Protein AF-A0A2W4CIC6-F1 (afdb_monomer_lite)

Organism: NCBI:txid484088

pLDDT: mean 83.31, std 16.49, range [36.91, 96.44]

Structure (mmCIF, N/CA/C/O backbone):
data_AF-A0A2W4CIC6-F1
#
_entry.id   AF-A0A2W4CIC6-F1
#
loop_
_atom_site.group_PDB
_atom_site.id
_atom_site.type_symbol
_atom_site.label_atom_id
_atom_site.label_alt_id
_atom_site.label_comp_id
_atom_site.label_asym_id
_atom_site.label_entity_id
_atom_site.label_seq_id
_atom_site.pdbx_PDB_ins_code
_atom_site.Cartn_x
_atom_site.Cartn_y
_atom_site.Cartn_z
_atom_site.occupancy
_atom_site.B_iso_or_equiv
_atom_site.auth_seq_id
_atom_site.auth_comp_id
_atom_site.auth_asym_id
_atom_site.auth_atom_id
_atom_site.pdbx_PDB_model_num
ATOM 1 N N . MET A 1 1 ? -28.443 -12.734 20.452 1.00 37.88 1 MET A N 1
ATOM 2 C CA . MET A 1 1 ? -27.728 -11.739 19.622 1.00 37.88 1 MET A CA 1
ATOM 3 C C . MET A 1 1 ? -26.315 -12.245 19.390 1.00 37.88 1 MET A C 1
ATOM 5 O O . MET A 1 1 ? -25.608 -12.470 20.362 1.00 37.88 1 MET A O 1
ATOM 9 N N . LYS A 1 2 ? -25.926 -12.524 18.138 1.00 36.91 2 LYS A N 1
ATOM 10 C CA . LYS A 1 2 ? -24.535 -12.871 17.819 1.00 36.91 2 LYS A CA 1
ATOM 11 C C . LYS A 1 2 ? -23.721 -11.583 17.907 1.00 36.91 2 LYS A C 1
ATOM 13 O O . LYS A 1 2 ? -23.983 -10.659 17.142 1.00 36.91 2 LYS A O 1
ATOM 18 N N . PHE A 1 3 ? -22.792 -11.508 18.853 1.00 39.69 3 PHE A N 1
ATOM 19 C CA . PHE A 1 3 ? -21.789 -10.452 18.866 1.00 39.69 3 PHE A CA 1
ATOM 20 C C . PHE A 1 3 ? -20.982 -10.606 17.573 1.00 39.69 3 PHE A C 1
ATOM 22 O O . PHE A 1 3 ? -20.217 -11.558 17.430 1.00 39.69 3 PHE A O 1
ATOM 29 N N . LYS A 1 4 ? -21.230 -9.735 16.584 1.00 41.44 4 LYS A N 1
ATOM 30 C CA . LYS A 1 4 ? -20.307 -9.548 15.461 1.00 41.44 4 LYS A CA 1
ATOM 31 C C . LYS A 1 4 ? -18.975 -9.177 16.107 1.00 41.44 4 LYS A C 1
ATOM 33 O O . LYS A 1 4 ? -18.924 -8.189 16.838 1.00 41.44 4 LYS A O 1
ATOM 38 N N . GLY A 1 5 ? -17.981 -10.052 15.945 1.00 40.25 5 GLY A N 1
ATOM 39 C CA . GLY A 1 5 ? -16.659 -9.910 16.541 1.00 40.25 5 GLY A CA 1
ATOM 40 C C . GLY A 1 5 ? -16.131 -8.500 16.325 1.00 40.25 5 GLY A C 1
ATOM 41 O O . GLY A 1 5 ? -16.404 -7.890 15.290 1.00 40.25 5 GLY A O 1
ATOM 42 N N . ARG A 1 6 ? -15.443 -7.973 17.340 1.00 44.75 6 ARG A N 1
ATOM 43 C CA . ARG A 1 6 ? -14.736 -6.696 17.249 1.00 44.75 6 ARG A CA 1
ATOM 44 C C . ARG A 1 6 ? -13.961 -6.712 15.934 1.00 44.75 6 ARG A C 1
ATOM 46 O O . ARG A 1 6 ? -13.217 -7.657 15.694 1.00 44.75 6 ARG A O 1
ATOM 53 N N . ALA A 1 7 ? -14.171 -5.716 15.080 1.00 47.91 7 ALA A N 1
ATOM 54 C CA . ALA A 1 7 ? -13.191 -5.411 14.054 1.00 47.91 7 ALA A CA 1
ATOM 55 C C . ALA A 1 7 ? -11.934 -4.997 14.826 1.00 47.91 7 ALA A C 1
ATOM 57 O O . ALA A 1 7 ? -11.838 -3.868 15.303 1.00 47.91 7 ALA A O 1
ATOM 58 N N . GLU A 1 8 ? -11.064 -5.961 15.115 1.00 60.22 8 GLU A N 1
ATOM 59 C CA . GLU A 1 8 ? -9.761 -5.683 15.691 1.00 60.22 8 GLU A CA 1
ATOM 60 C C . GLU A 1 8 ? -9.006 -4.905 14.621 1.00 60.22 8 GLU A C 1
ATOM 62 O O . GLU A 1 8 ? -8.809 -5.386 13.504 1.00 60.22 8 GLU A O 1
ATOM 67 N N . PHE A 1 9 ? -8.707 -3.644 14.923 1.00 69.44 9 PHE A N 1
ATOM 68 C CA . PHE A 1 9 ? -7.870 -2.829 14.061 1.00 69.44 9 PHE A CA 1
ATOM 69 C C . PHE A 1 9 ? -6.558 -3.583 13.836 1.00 69.44 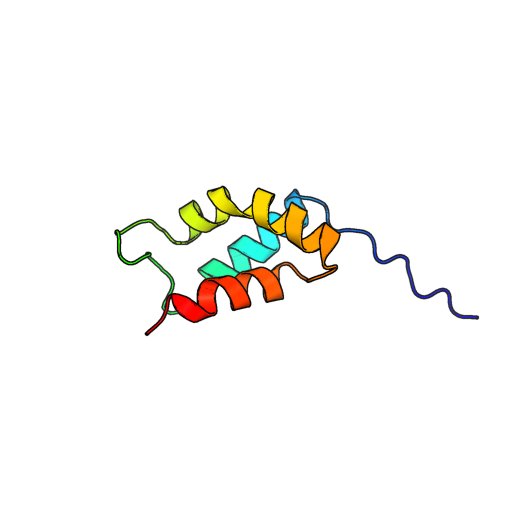9 PHE A C 1
ATOM 71 O O . PHE A 1 9 ? -5.893 -3.946 14.806 1.00 69.44 9 PHE A O 1
ATOM 78 N N . LEU A 1 10 ? -6.216 -3.829 12.568 1.00 82.06 10 LEU A N 1
ATOM 79 C CA . LEU A 1 10 ? -4.937 -4.433 12.200 1.00 82.06 10 LEU A CA 1
ATOM 80 C C . LEU A 1 10 ? -3.806 -3.612 12.820 1.00 82.06 10 LEU A C 1
ATOM 82 O O . LEU A 1 10 ? -3.811 -2.374 12.749 1.00 82.06 10 LEU A O 1
ATOM 86 N N . THR A 1 11 ? -2.825 -4.298 13.396 1.00 92.56 11 THR A N 1
ATOM 87 C CA . THR A 1 11 ? -1.581 -3.648 13.808 1.00 92.56 11 THR A CA 1
ATOM 88 C C . THR A 1 11 ? -0.877 -3.046 12.589 1.00 92.56 11 THR A C 1
ATOM 90 O O . THR A 1 11 ? -1.116 -3.449 11.448 1.00 92.56 11 THR A O 1
ATOM 93 N N . LEU A 1 12 ? 0.018 -2.080 12.816 1.00 92.69 12 LEU A N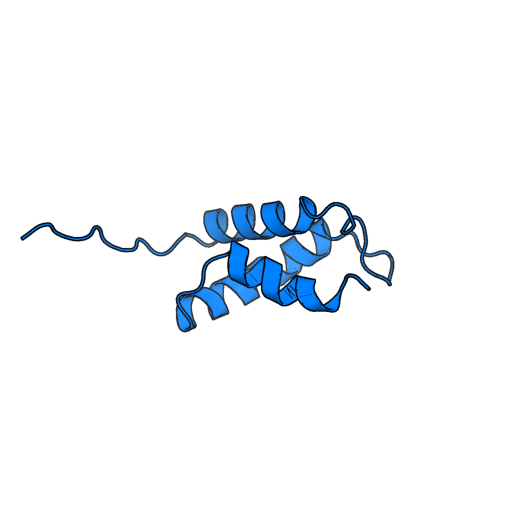 1
ATOM 94 C CA . LEU A 1 12 ? 0.837 -1.520 11.737 1.00 92.69 12 LEU A CA 1
ATOM 95 C C . LEU A 1 12 ? 1.629 -2.615 11.007 1.00 92.69 12 LEU A C 1
ATOM 97 O O . LEU A 1 12 ? 1.764 -2.555 9.788 1.00 92.69 12 LEU A O 1
ATOM 101 N N . GLU A 1 13 ? 2.135 -3.612 11.734 1.00 95.00 13 GLU A N 1
ATOM 102 C CA . GLU A 1 13 ? 2.890 -4.728 11.160 1.00 95.00 13 GLU A CA 1
ATOM 103 C C . GLU A 1 13 ? 2.013 -5.576 10.231 1.00 95.00 13 GLU A C 1
ATOM 105 O O . GLU A 1 13 ? 2.359 -5.762 9.064 1.00 95.00 13 GLU A O 1
ATOM 110 N N . GLU A 1 14 ? 0.836 -6.002 10.698 1.00 94.25 14 GLU A N 1
ATOM 111 C CA . GLU A 1 14 ? -0.103 -6.789 9.890 1.00 94.25 14 GLU A CA 1
ATOM 112 C C . GLU A 1 14 ? -0.614 -6.007 8.676 1.00 94.25 14 GLU A C 1
ATOM 114 O O . GLU A 1 14 ? -0.722 -6.560 7.577 1.00 94.25 14 GLU A O 1
ATOM 119 N N . PHE A 1 15 ? -0.908 -4.714 8.852 1.00 94.81 15 PHE A N 1
ATOM 120 C CA . PHE A 1 15 ? -1.297 -3.840 7.751 1.00 94.81 15 PHE A CA 1
ATOM 121 C C . PHE A 1 15 ? -0.175 -3.748 6.715 1.00 94.81 15 PHE A C 1
ATOM 123 O O . PHE A 1 15 ? -0.407 -3.991 5.532 1.00 94.81 15 PHE A O 1
ATOM 130 N N . SER A 1 16 ? 1.044 -3.436 7.162 1.00 95.88 16 SER A N 1
ATOM 131 C CA . SER A 1 16 ? 2.198 -3.240 6.281 1.00 95.88 16 SER A CA 1
ATOM 132 C C . SER A 1 16 ? 2.526 -4.513 5.513 1.00 95.88 16 SER A C 1
ATOM 134 O O . SER A 1 16 ? 2.734 -4.452 4.305 1.00 95.88 16 SER A O 1
ATOM 136 N N . GLN A 1 17 ? 2.511 -5.673 6.175 1.00 96.44 17 GLN A N 1
ATOM 137 C CA . GLN A 1 17 ? 2.776 -6.951 5.521 1.00 96.44 17 GLN A CA 1
ATOM 138 C C . GLN A 1 17 ? 1.782 -7.214 4.383 1.00 96.44 17 GLN A C 1
ATOM 140 O O . GLN A 1 17 ? 2.201 -7.517 3.266 1.00 96.44 17 GLN A O 1
ATOM 145 N N . ARG A 1 18 ? 0.480 -7.056 4.644 1.00 96.19 18 ARG A N 1
ATOM 146 C CA . ARG A 1 18 ? -0.578 -7.299 3.651 1.00 96.19 18 ARG A CA 1
ATOM 147 C C . ARG A 1 18 ? -0.550 -6.287 2.510 1.00 96.19 18 ARG A C 1
ATOM 149 O O . ARG A 1 18 ? -0.671 -6.671 1.350 1.00 96.19 18 ARG A O 1
ATOM 156 N N . PHE A 1 19 ? -0.334 -5.014 2.830 1.00 95.75 19 PHE A N 1
ATOM 157 C CA . PHE A 1 19 ? 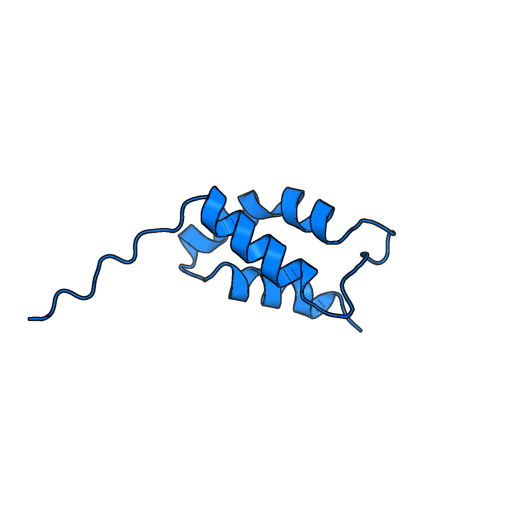-0.201 -3.936 1.853 1.00 95.75 19 PHE A CA 1
ATOM 158 C C . PHE A 1 19 ? 0.983 -4.177 0.904 1.00 95.75 19 PHE A C 1
ATOM 160 O O . PHE A 1 19 ? 0.814 -4.191 -0.315 1.00 95.75 19 PHE A O 1
ATOM 167 N N . ILE A 1 20 ? 2.172 -4.450 1.456 1.00 95.56 20 ILE A N 1
ATOM 168 C CA . ILE A 1 20 ? 3.382 -4.726 0.670 1.00 95.56 20 ILE A CA 1
ATOM 169 C C . ILE A 1 20 ? 3.182 -5.982 -0.176 1.00 95.56 20 ILE A C 1
ATOM 171 O O . ILE A 1 20 ? 3.513 -5.977 -1.360 1.00 95.56 20 ILE A O 1
ATOM 175 N N . GLU A 1 21 ? 2.630 -7.051 0.403 1.00 95.31 21 GLU A N 1
ATOM 176 C CA . GLU A 1 21 ? 2.367 -8.292 -0.324 1.00 95.31 21 GLU A CA 1
ATOM 177 C C . GLU A 1 21 ? 1.408 -8.074 -1.499 1.00 95.31 21 GLU A C 1
ATOM 179 O O . GLU A 1 21 ? 1.656 -8.591 -2.592 1.00 95.31 21 GLU A O 1
ATOM 184 N N . ARG A 1 22 ? 0.346 -7.283 -1.309 1.00 94.69 22 ARG A N 1
ATOM 185 C CA . ARG A 1 22 ? -0.586 -6.943 -2.386 1.00 94.69 22 ARG A CA 1
ATOM 186 C C . ARG A 1 22 ? 0.118 -6.183 -3.506 1.00 94.69 22 ARG A C 1
ATOM 188 O O . ARG A 1 22 ? -0.044 -6.561 -4.665 1.00 94.69 22 ARG A O 1
ATOM 195 N N . MET A 1 23 ? 0.951 -5.200 -3.160 1.00 92.31 23 MET A N 1
ATOM 196 C CA . MET A 1 23 ? 1.673 -4.402 -4.149 1.00 92.31 23 MET A CA 1
ATOM 197 C C . MET A 1 23 ? 2.663 -5.212 -4.984 1.00 92.31 23 MET A C 1
ATOM 199 O O . MET A 1 23 ? 2.704 -5.085 -6.204 1.00 92.31 23 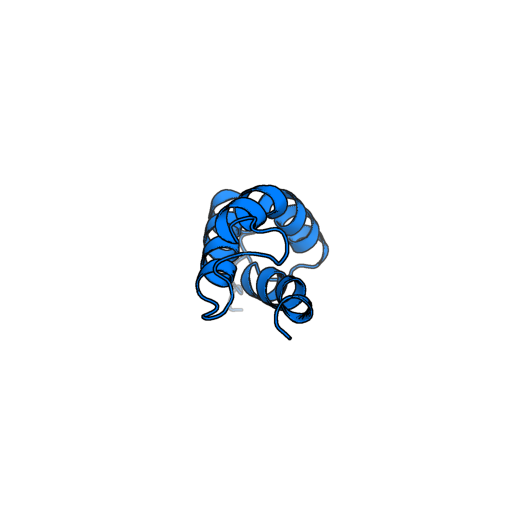MET A O 1
ATOM 203 N N . VAL A 1 24 ? 3.448 -6.084 -4.348 1.00 91.50 24 VAL A N 1
ATOM 204 C CA . VAL A 1 24 ? 4.481 -6.864 -5.052 1.00 91.50 24 VAL A CA 1
ATOM 205 C C . VAL A 1 24 ? 3.924 -8.065 -5.818 1.00 91.50 24 VAL A C 1
ATOM 207 O O . VAL A 1 24 ? 4.622 -8.619 -6.663 1.00 91.50 24 VAL A O 1
ATOM 210 N N . ARG A 1 25 ? 2.692 -8.505 -5.524 1.00 89.94 25 ARG A N 1
ATOM 211 C CA . ARG A 1 25 ? 2.022 -9.592 -6.261 1.00 89.94 25 ARG A CA 1
ATOM 212 C C . ARG A 1 25 ? 1.506 -9.155 -7.631 1.00 89.94 25 ARG A C 1
ATOM 214 O O . ARG A 1 25 ? 1.171 -10.024 -8.435 1.00 89.94 25 ARG A O 1
ATOM 221 N N . HIS A 1 26 ? 1.409 -7.855 -7.900 1.00 79.56 26 HIS A N 1
ATOM 222 C CA . HIS A 1 26 ? 0.947 -7.383 -9.197 1.00 79.56 26 HIS A CA 1
ATOM 223 C C . HIS A 1 26 ? 2.000 -7.722 -10.271 1.00 79.56 26 HIS A C 1
ATOM 225 O O . HIS A 1 26 ? 3.156 -7.313 -10.135 1.00 79.56 26 HIS A O 1
ATOM 231 N N . PRO A 1 27 ? 1.633 -8.459 -11.337 1.00 72.62 27 PRO A N 1
ATOM 232 C CA . PRO A 1 27 ? 2.589 -9.045 -12.284 1.00 72.62 27 PRO A CA 1
ATOM 233 C C . PRO A 1 27 ? 3.463 -8.001 -12.992 1.00 72.62 27 PRO A C 1
ATOM 235 O O . PRO A 1 27 ? 4.618 -8.278 -13.306 1.00 72.62 27 PRO A O 1
ATOM 238 N N . ASP A 1 28 ? 2.937 -6.788 -13.169 1.00 71.88 28 ASP A N 1
ATOM 239 C CA . ASP A 1 28 ? 3.642 -5.677 -13.819 1.00 71.88 28 ASP A CA 1
ATOM 240 C C . ASP A 1 28 ? 4.395 -4.749 -12.844 1.00 71.88 28 ASP A C 1
ATOM 242 O O . ASP A 1 28 ? 5.042 -3.793 -13.266 1.00 71.88 28 ASP A O 1
ATOM 246 N N . ALA A 1 29 ? 4.327 -4.996 -11.531 1.00 67.69 29 ALA A N 1
ATOM 247 C CA . ALA A 1 29 ? 4.807 -4.070 -10.502 1.00 67.69 29 ALA A CA 1
ATOM 248 C C . ALA A 1 29 ? 6.136 -4.522 -9.876 1.00 67.69 29 ALA A C 1
ATOM 250 O O . ALA A 1 29 ? 6.243 -4.737 -8.668 1.00 67.69 29 ALA A O 1
ATOM 251 N N . VAL A 1 30 ? 7.178 -4.653 -10.700 1.00 75.00 30 VAL A N 1
ATOM 252 C CA . VAL A 1 30 ? 8.539 -4.927 -10.198 1.00 75.00 30 VAL A CA 1
ATOM 253 C C . VAL A 1 30 ? 9.260 -3.620 -9.843 1.00 75.00 30 VAL A C 1
ATOM 255 O O . VAL A 1 30 ? 9.852 -3.497 -8.766 1.00 75.00 30 VAL A O 1
ATOM 258 N N . TYR A 1 31 ? 9.153 -2.615 -10.715 1.00 82.69 31 TYR A N 1
ATOM 259 C CA . TYR A 1 31 ? 9.768 -1.297 -10.560 1.00 82.69 31 TYR A CA 1
ATOM 260 C C . TYR A 1 31 ? 8.783 -0.190 -10.941 1.00 82.69 31 TYR A C 1
ATOM 262 O O . TYR A 1 31 ? 7.989 -0.345 -11.867 1.00 82.69 31 TYR A O 1
ATOM 270 N N . LEU A 1 32 ? 8.871 0.944 -10.250 1.00 81.19 32 LEU A N 1
ATOM 271 C CA . LEU A 1 32 ? 8.250 2.194 -10.674 1.00 81.19 32 LEU A CA 1
ATOM 272 C C . LEU A 1 32 ? 9.003 2.787 -11.879 1.00 81.19 32 LEU A C 1
ATOM 274 O O . LEU A 1 32 ? 10.110 2.364 -12.219 1.00 81.19 32 LEU A O 1
ATOM 278 N N . ARG A 1 33 ? 8.412 3.800 -12.528 1.00 79.06 33 ARG A N 1
ATOM 279 C CA . ARG A 1 33 ? 8.966 4.436 -13.745 1.00 79.06 33 ARG A CA 1
ATOM 280 C C . ARG A 1 33 ? 10.357 5.050 -13.559 1.00 79.06 33 ARG A C 1
ATOM 282 O O . ARG A 1 33 ? 11.082 5.203 -14.534 1.00 79.06 33 ARG A O 1
ATOM 289 N N . ASP A 1 34 ? 10.714 5.413 -12.335 1.00 80.44 34 ASP A N 1
ATOM 290 C CA . ASP A 1 34 ? 12.014 5.970 -11.952 1.00 80.44 34 ASP A CA 1
ATOM 291 C C . ASP A 1 34 ? 13.053 4.891 -11.582 1.00 80.44 34 ASP A C 1
ATOM 293 O O . ASP A 1 34 ? 14.173 5.214 -11.189 1.00 80.44 34 ASP A O 1
ATOM 297 N N . GLY A 1 35 ? 12.698 3.608 -11.713 1.00 82.38 35 GLY A N 1
ATOM 298 C CA . GLY A 1 35 ? 13.551 2.479 -11.352 1.00 82.38 35 GLY A CA 1
ATOM 299 C C . GLY A 1 35 ? 13.529 2.128 -9.862 1.00 82.38 35 GLY A C 1
ATOM 300 O O . GLY A 1 35 ? 14.288 1.252 -9.441 1.00 82.38 35 GLY A O 1
ATOM 301 N N . LEU A 1 36 ? 12.674 2.758 -9.046 1.00 85.75 36 LEU A N 1
ATOM 302 C CA . LEU A 1 36 ? 12.512 2.382 -7.642 1.00 85.75 36 LEU A CA 1
ATOM 303 C C . LEU A 1 36 ? 11.782 1.027 -7.532 1.00 85.75 36 LEU A C 1
ATOM 305 O O . LEU A 1 36 ? 10.707 0.873 -8.111 1.00 85.75 36 LEU A O 1
ATOM 309 N N . PRO A 1 37 ? 12.300 0.034 -6.779 1.00 91.19 37 PRO A N 1
ATOM 310 C CA . PRO A 1 37 ? 11.585 -1.222 -6.564 1.00 91.19 37 PRO A CA 1
ATOM 311 C C . PRO A 1 37 ? 10.257 -0.987 -5.840 1.00 91.19 37 PRO A C 1
ATOM 313 O O . PRO A 1 37 ? 10.230 -0.307 -4.810 1.00 91.19 37 PRO A O 1
ATOM 316 N N . VAL A 1 38 ? 9.179 -1.617 -6.311 1.00 91.25 38 VAL A N 1
ATOM 317 C CA . VAL A 1 38 ? 7.831 -1.457 -5.728 1.00 91.25 38 VAL A CA 1
ATOM 318 C C . VAL A 1 38 ? 7.799 -1.837 -4.250 1.00 91.25 38 VAL A C 1
ATOM 320 O O . VAL A 1 38 ? 7.197 -1.131 -3.451 1.00 91.25 38 VAL A O 1
ATOM 323 N N . ARG A 1 39 ? 8.536 -2.879 -3.847 1.00 93.19 39 ARG A N 1
ATOM 324 C CA . ARG A 1 39 ? 8.704 -3.239 -2.429 1.00 93.19 39 ARG A CA 1
ATOM 325 C C . ARG A 1 39 ? 9.236 -2.075 -1.590 1.00 93.19 39 ARG A C 1
ATOM 327 O O . ARG A 1 39 ? 8.677 -1.781 -0.543 1.00 93.19 39 ARG A O 1
ATOM 334 N N . ARG A 1 40 ? 10.302 -1.414 -2.055 1.00 92.94 40 ARG A N 1
ATOM 335 C CA . ARG A 1 40 ? 10.945 -0.319 -1.317 1.00 92.94 40 ARG A CA 1
ATOM 336 C C . ARG A 1 40 ? 10.027 0.895 -1.232 1.00 92.94 40 ARG A C 1
ATOM 338 O O . ARG A 1 40 ? 9.987 1.562 -0.205 1.00 92.94 40 ARG A O 1
ATOM 345 N N . TYR A 1 41 ? 9.288 1.175 -2.303 1.00 93.94 41 TYR A N 1
ATOM 346 C CA . TYR A 1 41 ? 8.225 2.171 -2.265 1.00 93.94 41 TYR A CA 1
ATOM 347 C C . TYR A 1 41 ? 7.165 1.807 -1.212 1.00 93.94 41 TYR A C 1
ATOM 349 O O . TYR A 1 41 ? 6.897 2.612 -0.325 1.00 93.94 41 TYR A O 1
ATOM 357 N N . ALA A 1 42 ? 6.629 0.583 -1.265 1.00 94.19 42 ALA A N 1
ATOM 358 C CA . ALA A 1 42 ? 5.573 0.110 -0.377 1.00 94.19 42 ALA A CA 1
ATOM 359 C C . ALA A 1 42 ? 5.988 0.184 1.101 1.00 94.19 42 ALA A C 1
ATOM 361 O O . ALA A 1 42 ? 5.233 0.684 1.928 1.00 94.19 42 ALA A O 1
ATOM 362 N N . GLU A 1 43 ? 7.214 -0.234 1.423 1.00 94.88 43 GLU A N 1
ATOM 363 C CA . GLU A 1 43 ? 7.803 -0.131 2.765 1.00 94.88 43 GLU A CA 1
ATOM 364 C C . GLU A 1 43 ? 7.873 1.322 3.263 1.00 94.88 43 GLU A C 1
ATOM 366 O O . GLU A 1 43 ? 7.587 1.586 4.431 1.00 94.88 43 GLU A O 1
ATOM 371 N N . ASN A 1 44 ? 8.191 2.278 2.383 1.00 95.88 44 ASN A N 1
ATOM 372 C CA . ASN A 1 44 ? 8.267 3.694 2.745 1.00 95.88 44 ASN A CA 1
ATOM 373 C C . ASN A 1 44 ? 6.888 4.321 3.005 1.00 95.88 44 ASN A C 1
ATOM 375 O O . ASN A 1 44 ? 6.783 5.237 3.822 1.00 95.88 44 ASN A O 1
ATOM 379 N N . VAL A 1 45 ? 5.840 3.871 2.304 1.00 95.12 45 VAL A N 1
ATOM 380 C CA . VAL A 1 45 ? 4.504 4.492 2.370 1.00 95.12 45 VAL A CA 1
ATOM 381 C C . VAL A 1 45 ? 3.509 3.744 3.260 1.00 95.12 45 VAL A C 1
ATOM 383 O O . VAL A 1 45 ? 2.496 4.329 3.644 1.00 95.12 45 VAL A O 1
ATOM 386 N N . ALA A 1 46 ? 3.786 2.492 3.640 1.00 94.88 46 ALA A N 1
ATOM 387 C CA . ALA A 1 46 ? 2.863 1.636 4.392 1.00 94.88 46 ALA A CA 1
ATOM 388 C C . ALA A 1 46 ? 2.337 2.291 5.680 1.00 94.88 46 ALA A C 1
ATOM 390 O O . ALA A 1 46 ? 1.145 2.216 5.972 1.00 94.88 46 ALA A O 1
ATOM 391 N N . HIS A 1 47 ? 3.196 2.997 6.423 1.00 94.69 47 HIS A N 1
ATOM 392 C CA . HIS A 1 47 ? 2.783 3.694 7.643 1.00 94.69 47 HIS A CA 1
ATOM 393 C C . HIS A 1 47 ? 1.785 4.831 7.366 1.00 94.69 47 HIS A C 1
ATOM 395 O O . HIS A 1 47 ? 0.813 4.990 8.104 1.00 94.69 47 HIS A O 1
ATOM 401 N N . ALA A 1 48 ? 1.987 5.596 6.289 1.00 94.75 48 ALA A N 1
ATOM 402 C CA . ALA A 1 48 ? 1.068 6.665 5.906 1.00 94.75 48 ALA A CA 1
ATOM 403 C C . ALA A 1 48 ? -0.298 6.089 5.498 1.00 94.75 48 ALA A C 1
ATOM 405 O O . ALA A 1 48 ? -1.336 6.573 5.950 1.00 94.75 48 ALA A O 1
ATOM 406 N N . TYR A 1 49 ? -0.289 5.002 4.722 1.00 94.38 49 TYR A N 1
ATOM 407 C CA . TYR A 1 49 ? -1.505 4.295 4.327 1.00 94.38 49 TYR A CA 1
ATOM 408 C C . TYR A 1 49 ? -2.238 3.658 5.506 1.00 94.38 49 TYR A C 1
ATOM 410 O O . TYR A 1 49 ? -3.463 3.703 5.536 1.00 94.38 49 TYR A O 1
ATOM 418 N N . TRP A 1 50 ? -1.530 3.140 6.512 1.00 93.62 50 TRP A N 1
ATOM 419 C CA . TRP A 1 50 ? -2.161 2.628 7.729 1.00 93.62 50 TRP A CA 1
ATOM 420 C C . TRP A 1 50 ? -2.924 3.728 8.476 1.00 93.62 50 TRP A C 1
ATOM 422 O O . TRP A 1 50 ? -4.078 3.529 8.849 1.00 93.62 50 TRP A O 1
ATOM 432 N N . ILE A 1 51 ? -2.330 4.916 8.638 1.00 92.62 51 ILE A N 1
ATOM 433 C CA . ILE A 1 51 ? -2.993 6.058 9.293 1.00 92.62 51 ILE A CA 1
ATOM 434 C C . ILE A 1 51 ? -4.271 6.460 8.544 1.00 92.62 51 ILE A C 1
ATOM 436 O O . ILE A 1 51 ? -5.303 6.706 9.171 1.00 92.62 51 ILE A O 1
ATOM 440 N N . GLU A 1 52 ? -4.225 6.519 7.213 1.00 89.56 52 GLU A N 1
ATOM 441 C CA . GLU A 1 52 ? -5.405 6.825 6.399 1.00 89.56 52 GLU A CA 1
ATOM 442 C C . GLU A 1 52 ? -6.451 5.705 6.449 1.00 89.56 52 GLU A C 1
ATOM 444 O O . GLU A 1 52 ? -7.647 5.980 6.580 1.00 89.56 52 GLU A O 1
ATOM 449 N N . ALA A 1 53 ? -6.012 4.447 6.452 1.00 88.69 53 ALA A N 1
ATOM 450 C CA . ALA A 1 53 ? -6.883 3.290 6.581 1.00 88.69 53 ALA A CA 1
ATOM 451 C C . ALA A 1 53 ? -7.634 3.270 7.915 1.00 88.69 53 ALA A C 1
ATOM 453 O O . ALA A 1 53 ? -8.824 2.964 7.935 1.00 88.69 53 ALA A O 1
ATOM 454 N N . LEU A 1 54 ? -6.994 3.679 9.017 1.00 84.94 54 LEU A N 1
ATOM 455 C CA . LEU A 1 54 ? -7.654 3.830 10.317 1.00 84.94 54 LEU A CA 1
ATOM 456 C C . LEU A 1 54 ? -8.772 4.884 10.283 1.00 84.94 54 LEU A C 1
ATOM 458 O O . LEU A 1 54 ? -9.816 4.688 10.903 1.00 84.94 54 LEU A O 1
ATOM 462 N N . LYS A 1 55 ? -8.581 5.989 9.549 1.00 87.44 55 LYS A N 1
ATOM 463 C CA . LYS A 1 55 ? -9.589 7.058 9.416 1.00 87.44 55 LYS A CA 1
ATOM 464 C C . LYS A 1 55 ? -10.766 6.632 8.545 1.00 87.44 55 LYS A C 1
ATOM 466 O O . LYS A 1 55 ? -11.908 6.964 8.849 1.00 87.44 55 LYS A O 1
ATOM 471 N N . GLN A 1 56 ? -10.479 5.929 7.453 1.00 85.94 56 GLN A N 1
ATOM 472 C CA . GLN A 1 56 ? -11.461 5.581 6.425 1.00 85.94 56 GLN A CA 1
ATOM 473 C C . GLN A 1 56 ? -12.062 4.178 6.618 1.00 85.94 56 GLN A C 1
ATOM 475 O O . GLN A 1 56 ? -13.024 3.827 5.943 1.00 85.94 56 GLN A O 1
ATOM 480 N N . SER A 1 57 ? -11.535 3.392 7.565 1.00 86.75 57 SER A N 1
ATOM 481 C CA . SER A 1 57 ? -11.900 1.987 7.801 1.00 86.75 57 SER A CA 1
ATOM 482 C C . SER A 1 57 ? -11.780 1.110 6.545 1.00 86.75 57 SER A C 1
ATOM 484 O O . SER A 1 57 ? -12.628 0.251 6.302 1.00 86.75 57 SER A O 1
ATOM 486 N N . VAL A 1 58 ? -10.734 1.333 5.744 1.00 89.50 58 VAL A N 1
ATOM 487 C CA . VAL A 1 58 ? -10.443 0.571 4.513 1.00 89.50 58 VAL A CA 1
ATOM 488 C C . VAL A 1 58 ? -9.394 -0.515 4.758 1.00 89.50 58 VAL A C 1
ATOM 490 O O . VAL A 1 58 ? -8.616 -0.441 5.712 1.00 89.50 58 VAL A O 1
ATOM 493 N N . SER A 1 59 ? -9.386 -1.549 3.916 1.00 93.19 59 SER A N 1
ATOM 494 C CA . SER A 1 59 ? -8.433 -2.654 4.041 1.00 93.19 59 SER A CA 1
ATOM 495 C C . SER A 1 59 ? -7.051 -2.304 3.455 1.00 93.19 59 SER A C 1
ATOM 497 O O . SER A 1 59 ? -6.962 -1.443 2.576 1.00 93.19 59 SER A O 1
ATOM 499 N N . PRO A 1 60 ? -5.965 -2.978 3.893 1.00 94.88 60 PRO A N 1
ATOM 500 C CA . PRO A 1 60 ? -4.648 -2.821 3.274 1.00 94.88 60 PRO A CA 1
ATOM 501 C C . PRO A 1 60 ? -4.661 -3.124 1.769 1.00 94.88 60 PRO A C 1
ATOM 503 O O . PRO A 1 60 ? -3.961 -2.467 1.003 1.00 94.88 60 PRO A O 1
ATOM 506 N N . GLU A 1 61 ? -5.457 -4.104 1.335 1.00 95.12 61 GLU A N 1
ATOM 507 C CA . GLU A 1 61 ? -5.563 -4.482 -0.073 1.00 95.12 61 GLU A CA 1
ATOM 508 C C . GLU A 1 61 ? -6.253 -3.403 -0.909 1.00 95.12 61 GLU A C 1
ATOM 510 O O . GLU A 1 61 ? -5.754 -3.073 -1.981 1.00 95.12 61 GLU A O 1
ATOM 515 N N . ASP A 1 62 ? -7.334 -2.802 -0.403 1.00 93.94 62 ASP A N 1
ATOM 516 C CA . ASP A 1 62 ? -8.022 -1.709 -1.102 1.00 93.94 62 ASP A CA 1
ATOM 517 C C . ASP A 1 62 ? -7.123 -0.469 -1.215 1.00 93.94 62 ASP A C 1
ATOM 519 O O . ASP A 1 62 ? -7.121 0.206 -2.248 1.00 93.94 62 ASP A O 1
ATOM 523 N N . CYS A 1 63 ? -6.328 -0.177 -0.175 1.00 94.31 63 CYS A N 1
ATOM 524 C CA . CYS A 1 63 ? -5.317 0.880 -0.226 1.00 94.31 63 CYS A CA 1
ATOM 525 C C . CYS A 1 63 ? -4.284 0.612 -1.324 1.00 94.31 63 CYS A C 1
ATOM 527 O O . CYS A 1 63 ? -4.003 1.506 -2.119 1.00 94.31 63 CYS A O 1
ATOM 529 N N . ALA A 1 64 ? -3.739 -0.607 -1.379 1.00 93.88 64 ALA A N 1
ATOM 530 C CA . ALA A 1 64 ? -2.754 -0.979 -2.387 1.00 93.88 64 ALA A CA 1
ATOM 531 C C . ALA A 1 64 ? -3.336 -0.916 -3.805 1.00 93.88 64 ALA A C 1
ATOM 533 O O . ALA A 1 64 ? -2.741 -0.294 -4.680 1.00 93.88 64 ALA A O 1
ATOM 534 N N . ASP A 1 65 ? -4.522 -1.4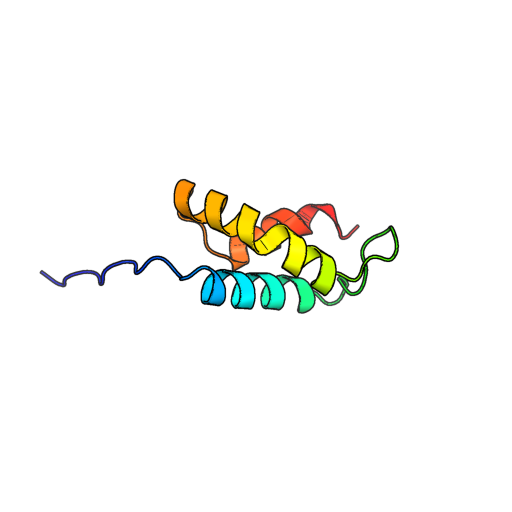82 -4.028 1.00 91.88 65 ASP A N 1
ATOM 535 C CA . ASP A 1 65 ? -5.168 -1.482 -5.344 1.00 91.88 65 ASP A CA 1
ATOM 536 C C . ASP A 1 65 ? -5.491 -0.055 -5.817 1.00 91.88 65 ASP A C 1
ATOM 538 O O . ASP A 1 65 ? -5.295 0.278 -6.988 1.00 91.88 65 ASP A O 1
ATOM 542 N N . THR A 1 66 ? -5.937 0.815 -4.904 1.00 92.25 66 THR A N 1
ATOM 543 C CA . THR A 1 66 ? -6.218 2.226 -5.211 1.00 92.25 66 THR A CA 1
ATOM 544 C C . THR A 1 66 ? -4.951 2.972 -5.614 1.00 92.25 66 THR A C 1
ATOM 546 O O . THR A 1 66 ? -4.949 3.665 -6.632 1.00 92.25 66 THR A O 1
ATOM 549 N N . ASP A 1 67 ? -3.870 2.815 -4.853 1.00 91.56 67 ASP A N 1
ATOM 550 C CA . ASP A 1 67 ? -2.588 3.471 -5.120 1.00 91.56 67 ASP A CA 1
ATOM 551 C C . ASP A 1 67 ? -1.990 3.017 -6.462 1.00 91.56 67 ASP A C 1
ATOM 553 O O . ASP A 1 67 ? -1.579 3.830 -7.293 1.00 91.56 67 ASP A O 1
ATOM 557 N N . MET A 1 68 ? -2.052 1.712 -6.729 1.00 88.81 68 MET A N 1
ATOM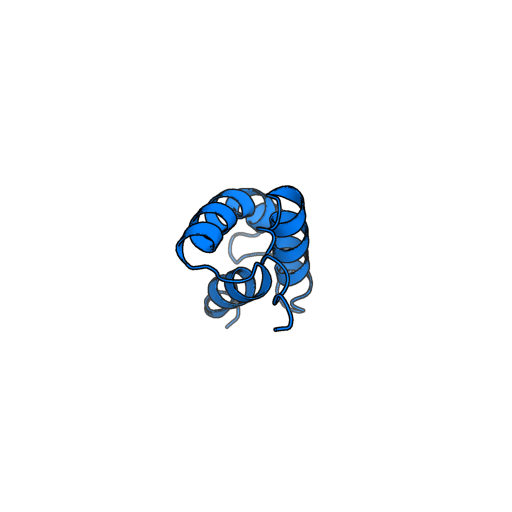 558 C CA . MET A 1 68 ? -1.520 1.108 -7.948 1.00 88.81 68 MET A CA 1
ATOM 559 C C . MET A 1 68 ? -2.365 1.359 -9.196 1.00 88.81 68 MET A C 1
ATOM 561 O O . MET A 1 68 ? -1.850 1.224 -10.309 1.00 88.81 68 MET A O 1
ATOM 565 N N . SER A 1 69 ? -3.635 1.753 -9.044 1.00 88.75 69 SER A N 1
ATOM 566 C CA . SER A 1 69 ? -4.558 1.982 -10.166 1.00 88.75 69 SER A CA 1
ATOM 567 C C . SER A 1 69 ? -4.032 2.982 -11.208 1.00 88.75 69 SER A C 1
ATOM 569 O O . SER A 1 69 ? -4.420 2.924 -12.374 1.00 88.75 69 SER A O 1
ATOM 571 N N . GLY A 1 70 ? -3.125 3.884 -10.811 1.00 76.88 70 GLY A N 1
ATOM 572 C CA . GLY A 1 70 ? -2.498 4.871 -11.693 1.00 76.88 70 GLY A CA 1
ATOM 573 C C . GLY A 1 70 ? -1.104 4.504 -12.217 1.00 76.88 70 GLY A C 1
ATOM 574 O O . GLY A 1 70 ? -0.541 5.267 -13.005 1.00 76.88 70 GLY A O 1
ATOM 575 N N . TRP A 1 71 ? -0.510 3.394 -11.775 1.00 78.62 71 TRP A N 1
ATOM 576 C CA . TRP A 1 71 ? 0.896 3.071 -12.060 1.00 78.62 71 TRP A CA 1
ATOM 577 C C . TRP A 1 71 ? 1.079 2.317 -13.370 1.00 78.62 71 TRP A C 1
ATOM 579 O O . TRP A 1 71 ? 2.020 2.585 -14.125 1.00 78.62 71 TRP A O 1
ATOM 589 N N . VAL A 1 72 ? 0.166 1.387 -13.632 1.00 60.16 72 VAL A N 1
ATOM 590 C CA . VAL A 1 72 ? 0.212 0.469 -14.766 1.00 60.16 72 VAL A CA 1
ATOM 591 C C . VAL A 1 72 ? -0.613 1.080 -15.901 1.00 60.16 72 VAL A C 1
ATOM 593 O O . VAL A 1 72 ? -1.817 1.284 -15.766 1.00 60.16 72 VAL A O 1
ATOM 596 N N . LYS A 1 73 ? 0.049 1.444 -17.000 1.00 55.09 73 LYS A N 1
ATOM 597 C CA . LYS A 1 73 ? -0.571 1.831 -18.274 1.00 55.09 73 LYS A CA 1
ATOM 598 C C . LYS A 1 73 ? 0.028 0.991 -19.380 1.00 55.09 73 LYS A C 1
ATOM 600 O O . LYS A 1 73 ? 1.270 0.845 -19.347 1.00 55.09 73 LYS A O 1
#

Foldseek 3Di:
DPPPDPPPLDDLVRLLVVLLVLQVPPPPQQAFPVRHGSSVVSNVCSVVLSVVCVVVVDGSNVSNCVVCVPGDD

Secondary structure (DSSP, 8-state):
--------PPPHHHHHHHHHHHHHTSTT-SB-TTS-BHHHHHHHHHHHHHHHHHHHT--HHHHHHHHHTTT--

Radius of gyration: 13.81 Å; chains: 1; bounding box: 41×20×38 Å

Sequence (73 aa):
MKFKGRAEFLTLEEFSQRFIERMVRHPDAVYLRDGLPVRRYAENVAHAYWIEALKQSVSPEDCADTDMSGWVK